Protein AF-A0A2M9P3Y7-F1 (afdb_monomer_lite)

pLDDT: mean 87.71, std 10.71, range [56.34, 96.88]

Structure (mmCIF, N/CA/C/O backbone):
data_AF-A0A2M9P3Y7-F1
#
_entry.id   AF-A0A2M9P3Y7-F1
#
loop_
_atom_site.group_PDB
_atom_site.id
_atom_site.type_symbol
_atom_site.label_atom_id
_atom_site.label_alt_id
_atom_site.label_comp_id
_atom_site.label_asym_id
_atom_site.label_entity_id
_atom_site.label_seq_id
_atom_site.pdbx_PDB_ins_code
_atom_site.Cartn_x
_atom_site.Cartn_y
_atom_site.Cartn_z
_atom_site.occupancy
_atom_site.B_iso_or_equiv
_atom_site.auth_seq_id
_atom_site.auth_comp_id
_atom_site.auth_asym_id
_atom_site.auth_atom_id
_atom_site.pdbx_PDB_model_num
ATOM 1 N N . GLU A 1 1 ? 19.703 1.115 -13.895 1.00 77.19 1 GLU A N 1
ATOM 2 C CA . GLU A 1 1 ? 19.343 1.922 -12.707 1.00 77.19 1 GLU A CA 1
ATOM 3 C C . GLU A 1 1 ? 18.728 1.090 -11.584 1.00 77.19 1 GLU A C 1
ATOM 5 O O . GLU A 1 1 ? 19.366 0.973 -10.547 1.00 77.19 1 GLU A O 1
ATOM 10 N N . MET A 1 2 ? 17.600 0.401 -11.804 1.00 82.56 2 MET A N 1
ATOM 11 C CA . MET A 1 2 ? 16.923 -0.419 -10.776 1.00 82.56 2 MET A CA 1
ATOM 12 C C . MET A 1 2 ? 17.853 -1.377 -10.004 1.00 82.56 2 MET A C 1
ATOM 14 O O . MET A 1 2 ? 17.843 -1.411 -8.780 1.00 82.56 2 MET A O 1
ATOM 18 N N . ARG A 1 3 ? 18.740 -2.107 -10.697 1.00 87.31 3 ARG A N 1
ATOM 19 C CA . ARG A 1 3 ? 19.709 -3.007 -10.038 1.00 87.31 3 ARG A CA 1
ATOM 20 C C . ARG A 1 3 ? 20.696 -2.278 -9.120 1.00 87.31 3 ARG A C 1
ATOM 22 O O . ARG A 1 3 ? 21.089 -2.828 -8.100 1.00 87.31 3 ARG A O 1
ATOM 29 N N . ALA A 1 4 ? 21.123 -1.071 -9.487 1.00 93.12 4 ALA A N 1
ATOM 30 C CA . ALA A 1 4 ? 22.021 -0.271 -8.656 1.00 93.12 4 ALA A CA 1
ATOM 31 C C . ALA A 1 4 ? 21.287 0.281 -7.428 1.00 93.12 4 ALA A C 1
ATOM 33 O O . ALA A 1 4 ? 21.818 0.202 -6.325 1.00 93.12 4 ALA A O 1
ATOM 34 N N . PHE A 1 5 ? 20.045 0.735 -7.608 1.00 91.75 5 PHE A N 1
ATOM 35 C CA . PHE A 1 5 ? 19.179 1.175 -6.517 1.00 91.75 5 PHE A CA 1
ATOM 36 C C . PHE A 1 5 ? 18.921 0.057 -5.500 1.00 91.75 5 PHE A C 1
ATOM 38 O O . PHE A 1 5 ? 19.164 0.243 -4.310 1.00 91.75 5 PHE A O 1
ATOM 45 N N . VAL A 1 6 ? 18.527 -1.133 -5.969 1.00 90.75 6 VAL A N 1
ATOM 46 C CA . VAL A 1 6 ? 18.299 -2.298 -5.100 1.00 90.75 6 VAL A CA 1
ATOM 47 C C . VAL A 1 6 ? 19.565 -2.653 -4.324 1.00 90.75 6 VAL A C 1
ATOM 49 O O . VAL A 1 6 ? 19.483 -2.862 -3.117 1.00 90.75 6 VAL A O 1
ATOM 52 N N . ARG A 1 7 ? 20.746 -2.661 -4.964 1.00 93.44 7 ARG A N 1
ATOM 53 C CA . ARG A 1 7 ? 22.017 -2.888 -4.251 1.00 93.44 7 ARG A CA 1
ATOM 54 C C . ARG A 1 7 ? 22.269 -1.838 -3.171 1.00 93.44 7 ARG A C 1
ATOM 56 O O . ARG A 1 7 ? 22.640 -2.205 -2.063 1.00 93.44 7 ARG A O 1
ATOM 63 N N . ASN A 1 8 ? 22.041 -0.562 -3.475 1.00 95.88 8 ASN A N 1
ATOM 64 C CA . ASN A 1 8 ? 22.232 0.521 -2.515 1.00 95.88 8 ASN A CA 1
ATOM 65 C C . ASN A 1 8 ? 21.290 0.386 -1.307 1.00 95.88 8 ASN A C 1
ATOM 67 O O . ASN A 1 8 ? 21.742 0.458 -0.169 1.00 95.88 8 ASN A O 1
ATOM 71 N N . MET A 1 9 ? 20.001 0.132 -1.541 1.00 94.25 9 MET A N 1
ATOM 72 C CA . MET A 1 9 ? 19.009 -0.082 -0.478 1.00 94.25 9 MET A CA 1
ATOM 73 C C . MET A 1 9 ? 19.331 -1.317 0.368 1.00 94.25 9 MET A C 1
ATOM 75 O O . MET A 1 9 ? 19.249 -1.275 1.589 1.00 94.25 9 MET A O 1
ATOM 79 N N . THR A 1 10 ? 19.761 -2.396 -0.285 1.00 92.94 10 THR A N 1
ATOM 80 C CA . THR A 1 10 ? 20.171 -3.641 0.374 1.00 92.94 10 THR A CA 1
ATOM 81 C C . THR A 1 10 ? 21.397 -3.438 1.262 1.00 92.94 10 THR A C 1
ATOM 83 O O . THR A 1 10 ? 21.485 -4.037 2.326 1.00 92.94 10 THR A O 1
ATOM 86 N N . HIS A 1 11 ? 22.347 -2.599 0.847 1.00 95.31 11 HIS A N 1
ATOM 87 C CA . HIS A 1 11 ? 23.545 -2.334 1.639 1.00 95.31 11 HIS A CA 1
ATOM 88 C C . HIS A 1 11 ? 23.277 -1.400 2.826 1.00 95.31 11 HIS A C 1
ATOM 90 O O . HIS A 1 11 ? 23.831 -1.608 3.899 1.00 95.31 11 HIS A O 1
ATOM 96 N N . ASN A 1 12 ? 22.416 -0.395 2.643 1.00 96.56 12 ASN A N 1
ATOM 97 C CA . ASN A 1 12 ? 22.209 0.671 3.628 1.00 96.56 12 ASN A CA 1
ATOM 98 C C . ASN A 1 12 ? 20.992 0.463 4.549 1.00 96.56 12 ASN A C 1
ATOM 100 O O . ASN A 1 12 ? 20.731 1.299 5.410 1.00 96.56 12 ASN A O 1
ATOM 104 N N . SER A 1 13 ? 20.217 -0.610 4.378 1.00 94.81 13 SER A N 1
ATOM 105 C CA . SER A 1 13 ? 19.064 -0.913 5.229 1.00 94.81 13 SER A CA 1
ATOM 106 C C . SER A 1 13 ? 18.967 -2.411 5.490 1.00 94.81 13 SER A C 1
ATOM 108 O O . SER A 1 13 ? 18.605 -3.193 4.610 1.00 94.81 13 SER A O 1
ATOM 110 N N . GLU A 1 14 ? 19.246 -2.808 6.732 1.00 93.25 14 GLU A N 1
ATOM 111 C CA . GLU A 1 14 ? 19.112 -4.198 7.177 1.00 93.25 14 GLU A CA 1
ATOM 112 C C . GLU A 1 14 ? 17.673 -4.702 7.007 1.00 93.25 14 GLU A C 1
ATOM 114 O O . GLU A 1 14 ? 17.453 -5.803 6.503 1.00 93.25 14 GLU A O 1
ATOM 119 N N . ALA A 1 15 ? 16.688 -3.857 7.333 1.00 89.88 15 ALA A N 1
ATOM 120 C CA . ALA A 1 15 ? 15.277 -4.157 7.124 1.00 89.88 15 ALA A CA 1
ATOM 121 C C . ALA A 1 15 ? 14.968 -4.399 5.638 1.00 89.88 15 ALA A C 1
ATOM 123 O O . ALA A 1 15 ? 14.355 -5.410 5.300 1.00 89.88 15 ALA A O 1
ATOM 124 N N . PHE A 1 16 ? 15.429 -3.522 4.737 1.00 90.81 16 PHE A N 1
ATOM 125 C CA . PHE A 1 16 ? 15.241 -3.734 3.300 1.00 90.81 16 PHE A CA 1
ATOM 126 C C . PHE A 1 16 ? 15.901 -5.040 2.847 1.00 90.81 16 PHE A C 1
ATOM 128 O O . PHE A 1 16 ? 15.265 -5.835 2.166 1.00 90.81 16 PHE A O 1
ATOM 135 N N . HIS A 1 17 ? 17.144 -5.304 3.257 1.00 90.81 17 HIS A N 1
ATOM 136 C CA . HIS A 1 17 ? 17.851 -6.545 2.932 1.00 90.81 17 HIS A CA 1
ATOM 137 C C . HIS A 1 17 ? 17.105 -7.798 3.418 1.00 90.81 17 HIS A C 1
ATOM 139 O O . HIS A 1 17 ? 17.052 -8.793 2.692 1.00 90.81 17 HIS A O 1
ATOM 145 N N . HIS A 1 18 ? 16.535 -7.758 4.625 1.00 88.75 18 HIS A N 1
ATOM 146 C CA . HIS A 1 18 ? 15.766 -8.861 5.196 1.00 88.75 18 HIS A CA 1
ATOM 147 C C . HIS A 1 18 ? 14.491 -9.134 4.387 1.00 88.75 18 HIS A C 1
ATOM 149 O O . HIS A 1 18 ? 14.305 -10.244 3.889 1.00 88.75 18 HIS A O 1
ATOM 155 N N . TRP A 1 19 ? 13.646 -8.117 4.199 1.00 86.25 19 TRP A N 1
ATOM 156 C CA . TRP A 1 19 ? 12.331 -8.278 3.568 1.00 86.25 19 TRP A CA 1
ATOM 157 C C . TRP A 1 19 ? 12.405 -8.437 2.043 1.00 86.25 19 TRP A C 1
ATOM 159 O O . TRP A 1 19 ? 11.616 -9.180 1.463 1.00 86.25 19 TRP A O 1
ATOM 169 N N . TRP A 1 20 ? 13.377 -7.810 1.370 1.00 84.81 20 TRP A N 1
ATOM 170 C CA . TRP A 1 20 ? 13.534 -7.905 -0.089 1.00 84.81 20 TRP A CA 1
ATOM 171 C C . TRP A 1 20 ? 13.814 -9.338 -0.560 1.00 84.81 20 TRP A C 1
ATOM 173 O O . TRP A 1 20 ? 13.304 -9.764 -1.595 1.00 84.81 20 TRP A O 1
ATOM 183 N N . LYS A 1 21 ? 14.583 -10.113 0.218 1.00 82.31 21 LYS A N 1
ATOM 184 C CA . LYS A 1 21 ? 14.906 -11.517 -0.096 1.00 82.31 21 LYS A CA 1
ATOM 185 C C . LYS A 1 21 ? 13.717 -12.463 0.027 1.00 82.31 21 LYS A C 1
ATOM 187 O O . LYS A 1 21 ? 13.776 -13.561 -0.517 1.00 82.31 21 LYS A O 1
ATOM 192 N N . GLN A 1 22 ? 12.674 -12.058 0.746 1.00 82.88 22 GLN A N 1
ATOM 193 C CA . GLN A 1 22 ? 11.516 -12.908 0.989 1.00 82.88 22 GLN A CA 1
ATOM 194 C C . GLN A 1 22 ? 10.537 -12.922 -0.191 1.00 82.88 22 GLN A C 1
ATOM 196 O O . GLN A 1 22 ? 9.670 -13.779 -0.201 1.00 82.88 22 GLN A O 1
ATOM 201 N N . HIS A 1 23 ? 10.688 -12.039 -1.196 1.00 58.53 23 HIS A N 1
ATOM 202 C CA . HIS A 1 23 ? 9.909 -11.998 -2.453 1.00 58.53 23 HIS A CA 1
ATOM 203 C C . HIS A 1 23 ? 8.374 -12.156 -2.325 1.00 58.53 23 HIS A C 1
ATOM 205 O O . HIS A 1 23 ? 7.686 -12.303 -3.331 1.00 58.53 23 HIS A O 1
ATOM 211 N N . ASP A 1 24 ? 7.810 -12.001 -1.130 1.00 58.03 24 ASP A N 1
ATOM 212 C CA . ASP A 1 24 ? 6.377 -12.127 -0.850 1.00 58.03 24 ASP A CA 1
ATOM 213 C C . ASP A 1 24 ? 5.597 -10.844 -1.175 1.00 58.03 24 ASP A C 1
ATOM 215 O O . ASP A 1 24 ? 4.557 -10.540 -0.584 1.00 58.03 24 ASP A O 1
ATOM 219 N N . VAL A 1 25 ? 6.067 -10.065 -2.155 1.00 57.75 25 VAL A N 1
ATOM 220 C CA . VAL A 1 25 ? 5.282 -8.953 -2.704 1.00 57.75 25 VAL A CA 1
ATOM 221 C C . VAL A 1 25 ? 4.238 -9.543 -3.647 1.00 57.75 25 VAL A C 1
ATOM 223 O O . VAL A 1 25 ? 4.328 -9.448 -4.870 1.00 57.75 25 VAL A O 1
ATOM 226 N N . LEU A 1 26 ? 3.232 -10.190 -3.061 1.00 62.62 26 LEU A N 1
ATOM 227 C CA . LEU A 1 26 ? 2.039 -10.594 -3.784 1.00 62.62 26 LEU A CA 1
ATOM 228 C C . LEU A 1 26 ? 1.335 -9.327 -4.262 1.00 62.62 26 LEU A C 1
ATOM 230 O O . LEU A 1 26 ? 0.968 -8.457 -3.464 1.00 62.62 26 LEU A O 1
ATOM 234 N N . ALA A 1 27 ? 1.145 -9.220 -5.575 1.00 56.34 27 ALA A N 1
ATOM 235 C CA . ALA A 1 27 ? 0.348 -8.155 -6.153 1.00 56.34 27 ALA A CA 1
ATOM 236 C C . ALA A 1 27 ? -1.076 -8.253 -5.589 1.00 56.34 27 ALA A C 1
ATOM 238 O O . ALA A 1 27 ? -1.837 -9.161 -5.912 1.00 56.34 27 ALA A O 1
ATOM 239 N N . ARG A 1 28 ? -1.431 -7.317 -4.709 1.00 62.31 28 ARG A N 1
ATOM 240 C CA . ARG A 1 28 ? -2.810 -7.093 -4.277 1.00 62.31 28 ARG A CA 1
ATOM 241 C C . ARG A 1 28 ? -3.280 -5.797 -4.905 1.00 62.31 28 ARG A C 1
ATOM 243 O O . ARG A 1 28 ? -2.921 -4.711 -4.447 1.00 62.31 28 ARG A O 1
ATOM 250 N N . GLU A 1 29 ? -4.071 -5.910 -5.96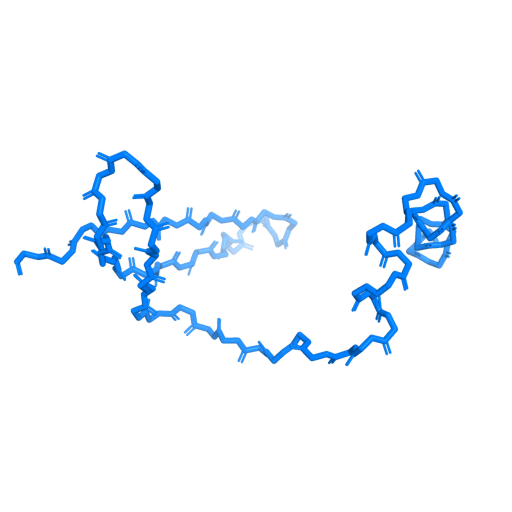3 1.00 62.88 29 GLU A N 1
ATOM 251 C CA . GLU A 1 29 ? -4.725 -4.746 -6.547 1.00 62.88 29 GLU A CA 1
ATOM 252 C C . GLU A 1 29 ? -5.867 -4.286 -5.644 1.00 62.88 29 GLU A C 1
ATOM 254 O O . GLU A 1 29 ? -6.869 -4.978 -5.488 1.00 62.88 29 GLU A O 1
ATOM 259 N N . GLY A 1 30 ? -5.697 -3.113 -5.027 1.00 72.50 30 GLY A N 1
ATOM 260 C CA . GLY A 1 30 ? -6.755 -2.441 -4.271 1.00 72.50 30 GLY A CA 1
ATOM 261 C C . GLY A 1 30 ? -7.434 -3.319 -3.214 1.00 72.50 30 GLY A C 1
ATOM 262 O O . GLY A 1 30 ? -6.822 -4.226 -2.638 1.00 72.50 30 GLY A O 1
ATOM 263 N N . GLY A 1 31 ? -8.697 -3.009 -2.931 1.00 87.06 31 GLY A N 1
ATOM 264 C CA . GLY A 1 31 ? -9.537 -3.766 -2.004 1.00 87.06 31 GLY A CA 1
ATOM 265 C C . GLY A 1 31 ? -9.376 -3.336 -0.550 1.00 87.06 31 GLY A C 1
ATOM 266 O O . GLY A 1 31 ? -8.808 -2.288 -0.251 1.00 87.06 31 GLY A O 1
ATOM 267 N N . GLU A 1 32 ? -9.916 -4.127 0.368 1.00 92.56 32 GLU A N 1
ATOM 268 C CA . GLU A 1 32 ? -9.876 -3.793 1.786 1.00 92.56 32 GLU A CA 1
ATOM 269 C C . GLU A 1 32 ? -8.453 -3.864 2.366 1.00 92.56 32 GLU A C 1
ATOM 271 O O . GLU A 1 32 ? -7.636 -4.714 1.997 1.00 92.56 32 GLU A O 1
ATOM 276 N N . ARG A 1 33 ? -8.151 -2.938 3.274 1.00 92.31 33 ARG A N 1
ATOM 277 C CA . ARG A 1 33 ? -6.940 -2.887 4.084 1.00 92.31 33 ARG A CA 1
ATOM 278 C C . ARG A 1 33 ? -7.341 -2.746 5.540 1.00 92.31 33 ARG A C 1
ATOM 280 O O . ARG A 1 33 ? -7.985 -1.763 5.901 1.00 92.31 33 ARG A O 1
ATOM 287 N N . ALA A 1 34 ? -6.937 -3.721 6.339 1.00 92.69 34 ALA A N 1
ATOM 288 C CA . ALA A 1 34 ? -7.032 -3.671 7.785 1.00 92.69 34 ALA A CA 1
ATOM 289 C C . ALA A 1 34 ? -5.659 -3.315 8.363 1.00 92.69 34 ALA A C 1
ATOM 291 O O . ALA A 1 34 ? -4.634 -3.835 7.912 1.00 92.69 34 ALA A O 1
ATOM 292 N N . PHE A 1 35 ? -5.648 -2.425 9.348 1.00 92.94 35 PHE A N 1
ATOM 293 C CA . PHE A 1 35 ? -4.453 -1.990 10.057 1.00 92.94 35 PHE A CA 1
ATOM 294 C C . PHE A 1 35 ? -4.706 -2.050 11.557 1.00 92.94 35 PHE A C 1
ATOM 296 O O . PHE A 1 35 ? -5.752 -1.613 12.027 1.00 92.94 35 PHE A O 1
ATOM 303 N N . THR A 1 36 ? -3.715 -2.506 12.316 1.00 95.19 36 THR A N 1
ATOM 304 C CA . THR A 1 36 ? -3.716 -2.384 13.777 1.00 95.19 36 THR A CA 1
ATOM 305 C C . THR A 1 36 ? -2.935 -1.131 14.151 1.00 95.19 36 THR A C 1
ATOM 307 O O . THR A 1 36 ? -1.712 -1.163 14.292 1.00 95.19 36 THR A O 1
ATOM 310 N N . HIS A 1 37 ? -3.623 0.003 14.249 1.00 94.81 37 HIS A N 1
ATOM 311 C CA . HIS A 1 37 ? -3.000 1.276 14.582 1.00 94.81 37 HIS A CA 1
ATOM 312 C C . HIS A 1 37 ? -2.764 1.379 16.091 1.00 94.81 37 HIS A C 1
ATOM 314 O O . HIS A 1 37 ? -3.700 1.277 16.883 1.00 94.81 37 HIS A O 1
ATOM 320 N N . GLY A 1 38 ? -1.524 1.661 16.498 1.00 95.56 38 GLY A N 1
ATOM 321 C CA . GLY A 1 38 ? -1.127 1.644 17.912 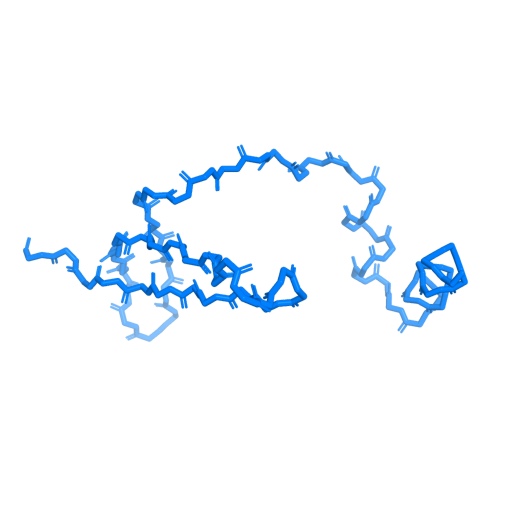1.00 95.56 38 GLY A CA 1
ATOM 322 C C . GLY A 1 38 ? -1.911 2.594 18.828 1.00 95.56 38 GLY A C 1
ATOM 323 O O . GLY A 1 38 ? -1.965 2.362 20.028 1.00 95.56 38 GLY A O 1
ATOM 324 N N . GLN A 1 39 ? -2.539 3.639 18.280 1.00 96.88 39 GLN A N 1
ATOM 325 C CA . GLN A 1 39 ? -3.351 4.596 19.050 1.00 96.88 39 GLN A CA 1
ATOM 326 C C . GLN A 1 39 ? -4.849 4.547 18.730 1.00 96.88 39 GLN A C 1
ATOM 328 O O . GLN A 1 39 ? -5.655 4.996 19.533 1.00 96.88 39 GLN A O 1
ATOM 333 N N . GLN A 1 40 ? -5.224 4.054 17.548 1.00 94.75 40 GLN A N 1
ATOM 334 C CA . GLN A 1 40 ? -6.609 4.126 17.052 1.00 94.75 40 GLN A CA 1
ATOM 335 C C . GLN A 1 40 ? -7.279 2.748 17.019 1.00 94.75 40 GLN A C 1
ATOM 337 O O . GLN A 1 40 ? -8.456 2.650 16.693 1.00 94.75 40 GLN A O 1
ATOM 342 N N . GLY A 1 41 ? -6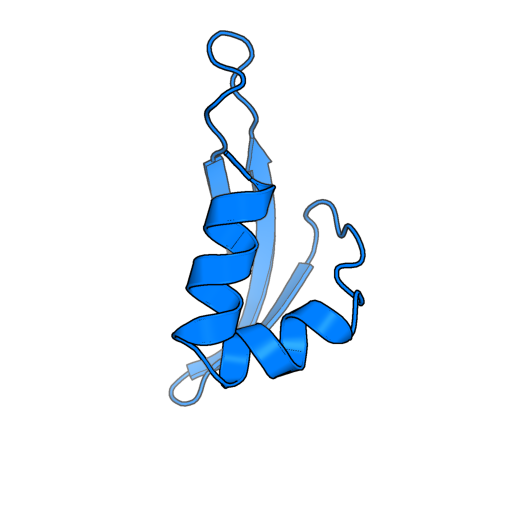.545 1.691 17.379 1.00 94.94 41 GLY A N 1
ATOM 343 C CA . GLY A 1 41 ? -7.033 0.325 17.309 1.00 94.94 41 GLY A CA 1
ATOM 344 C C . GLY A 1 41 ? -7.127 -0.162 15.868 1.00 94.94 41 GLY A C 1
ATOM 345 O O . GLY A 1 41 ? -6.307 0.187 15.017 1.00 94.94 41 GLY A O 1
ATOM 346 N N . GLU A 1 42 ? -8.107 -1.015 15.605 1.00 96.06 42 GLU A N 1
ATOM 347 C CA . GLU A 1 42 ? -8.330 -1.558 14.273 1.00 96.06 42 GLU A CA 1
ATOM 348 C C . GLU A 1 42 ? -8.907 -0.489 13.336 1.00 96.06 42 GLU A C 1
ATOM 350 O O . GLU A 1 42 ? -9.950 0.104 13.605 1.00 96.06 42 GLU A O 1
ATOM 355 N N . LEU A 1 43 ? -8.230 -0.264 12.213 1.00 95.62 43 LEU A N 1
ATOM 356 C CA . LEU A 1 43 ? -8.680 0.619 11.147 1.00 95.62 43 LEU A CA 1
ATOM 357 C C . LEU A 1 43 ? -8.923 -0.186 9.881 1.00 95.62 43 LEU A C 1
ATOM 359 O O . LEU A 1 43 ? -8.078 -0.991 9.482 1.00 95.62 43 LEU A O 1
ATOM 363 N N . ARG A 1 44 ? -10.040 0.080 9.204 1.00 95.81 44 ARG A N 1
ATOM 364 C CA . ARG A 1 44 ? -10.390 -0.579 7.946 1.00 95.81 44 ARG A CA 1
ATOM 365 C C . ARG A 1 44 ? -10.671 0.448 6.860 1.00 95.81 44 ARG A C 1
ATOM 367 O O . ARG A 1 44 ? -11.464 1.372 7.035 1.00 95.81 44 ARG A O 1
ATOM 374 N N . TYR A 1 45 ? -10.032 0.252 5.716 1.00 95.62 45 TYR A N 1
ATOM 375 C CA . TYR A 1 45 ? -10.150 1.123 4.554 1.00 95.62 45 TYR A CA 1
ATOM 376 C C . TYR A 1 45 ? -10.350 0.310 3.286 1.00 95.62 45 TYR A C 1
ATOM 378 O O . TYR A 1 45 ? -9.884 -0.819 3.171 1.00 95.62 45 TYR A O 1
ATOM 386 N N . ARG A 1 46 ? -10.957 0.921 2.276 1.00 94.12 46 ARG A N 1
ATOM 387 C 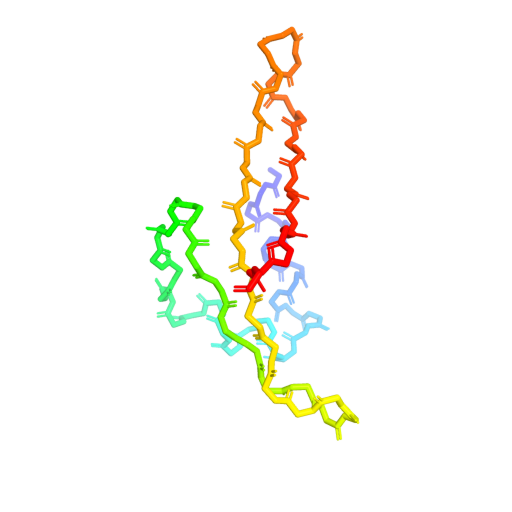CA . ARG A 1 46 ? -10.895 0.470 0.891 1.00 94.12 46 ARG A CA 1
ATOM 388 C C . ARG A 1 46 ? -9.782 1.214 0.167 1.00 94.12 46 ARG A C 1
ATOM 390 O O . ARG A 1 46 ? -9.819 2.437 0.057 1.00 94.12 46 ARG A O 1
ATOM 397 N N . GLN A 1 47 ? -8.805 0.477 -0.345 1.00 94.00 47 GLN A N 1
ATOM 398 C CA . GLN A 1 47 ? -7.748 1.025 -1.178 1.00 94.00 47 GLN A CA 1
ATOM 399 C C . GLN A 1 47 ? -8.220 1.143 -2.627 1.00 94.00 47 GLN A C 1
ATOM 401 O O . GLN A 1 47 ? -8.630 0.156 -3.243 1.00 94.00 47 GLN A O 1
ATOM 406 N N . LEU A 1 48 ? -8.081 2.342 -3.184 1.00 91.38 48 LEU A N 1
ATOM 407 C CA . LEU A 1 48 ? -8.246 2.620 -4.606 1.00 91.38 48 LEU A CA 1
ATOM 408 C C . LEU A 1 48 ? -6.897 3.010 -5.207 1.00 91.38 48 LEU A C 1
ATOM 410 O O . LEU A 1 48 ? -6.041 3.596 -4.540 1.00 91.38 48 LEU A O 1
ATOM 414 N N . THR A 1 49 ? -6.680 2.653 -6.467 1.00 91.12 49 THR A N 1
ATOM 415 C CA . THR A 1 49 ? -5.452 2.977 -7.191 1.00 91.12 49 THR A CA 1
ATOM 416 C C . THR A 1 49 ? -5.803 3.500 -8.571 1.00 91.12 49 THR A C 1
ATOM 418 O O . THR A 1 49 ? -6.497 2.829 -9.326 1.00 91.12 49 THR A O 1
ATOM 421 N N . PHE A 1 50 ? -5.295 4.686 -8.888 1.00 89.81 50 PHE A N 1
ATOM 422 C CA . PHE A 1 50 ? -5.479 5.346 -10.172 1.00 89.81 50 PHE A CA 1
ATOM 423 C C . PHE A 1 50 ? -4.126 5.495 -10.859 1.00 89.81 50 PHE A C 1
ATOM 425 O O . PHE A 1 50 ? -3.160 5.966 -10.253 1.00 89.81 50 PHE A O 1
ATOM 432 N N . HIS A 1 51 ? -4.077 5.113 -12.130 1.00 90.75 51 HIS A N 1
ATOM 433 C CA . HIS A 1 51 ? -2.938 5.336 -13.011 1.00 90.75 51 HIS A CA 1
ATOM 434 C C . HIS A 1 51 ? -3.389 6.329 -14.091 1.00 90.75 51 HIS A C 1
ATOM 436 O O . HIS A 1 51 ? -4.220 5.959 -14.925 1.00 90.75 51 HIS A O 1
ATOM 442 N N . PRO A 1 52 ? -2.933 7.595 -14.056 1.00 90.12 52 PRO A N 1
ATOM 443 C CA . PRO A 1 52 ? -3.263 8.567 -15.089 1.00 90.12 52 PRO A CA 1
ATOM 444 C C . PRO A 1 52 ? -2.764 8.090 -16.453 1.00 90.12 52 PRO A C 1
ATOM 446 O O . PRO A 1 52 ? -1.592 7.754 -16.606 1.00 90.12 52 PRO A O 1
ATOM 449 N N . VAL A 1 53 ? -3.642 8.095 -17.456 1.00 89.50 53 VAL A N 1
ATOM 450 C CA . VAL A 1 53 ? -3.294 7.647 -18.817 1.00 89.50 53 VAL A CA 1
ATOM 451 C C . VAL A 1 53 ? -2.221 8.545 -19.437 1.00 89.50 53 VAL A C 1
ATOM 453 O O . VAL A 1 53 ? -1.298 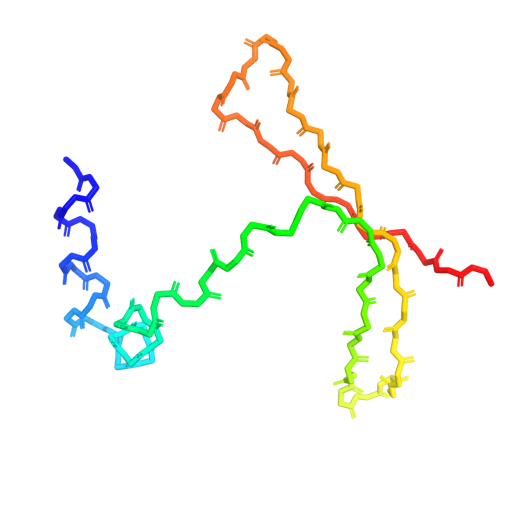8.061 -20.081 1.00 89.50 53 VAL A O 1
ATOM 456 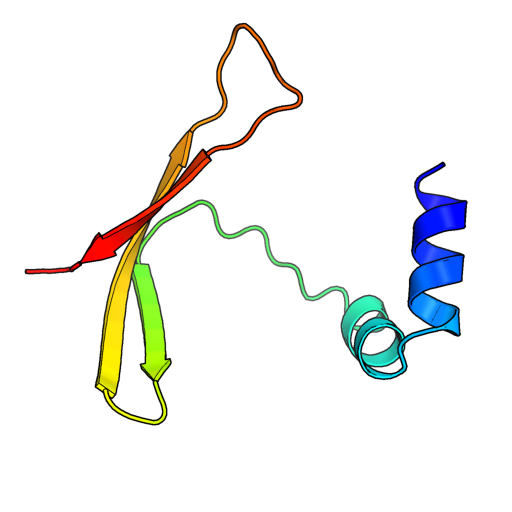N N . GLU A 1 54 ? -2.309 9.852 -19.195 1.00 90.50 54 GLU A N 1
ATOM 457 C CA . GLU A 1 54 ? -1.406 10.858 -19.768 1.00 90.50 54 GLU A CA 1
ATOM 458 C C . GLU A 1 54 ? 0.002 10.836 -19.153 1.00 90.50 54 GLU A C 1
ATOM 460 O O . GLU A 1 54 ? 0.941 11.374 -19.735 1.00 90.50 54 GLU A O 1
ATOM 465 N N . ASN A 1 55 ? 0.176 10.205 -17.987 1.00 88.81 55 ASN A N 1
ATOM 466 C CA . ASN A 1 55 ? 1.474 10.084 -17.335 1.00 88.81 55 ASN A CA 1
ATOM 467 C C . ASN A 1 55 ? 1.600 8.744 -16.602 1.00 88.81 55 ASN A C 1
ATOM 469 O O . ASN A 1 55 ? 1.344 8.641 -15.401 1.00 88.81 55 ASN A O 1
ATOM 473 N N . GLY A 1 56 ? 2.070 7.729 -17.330 1.00 84.19 56 GLY A N 1
ATOM 474 C CA . GLY A 1 56 ? 2.279 6.377 -16.802 1.00 84.19 56 GLY A CA 1
ATOM 475 C C . GLY A 1 56 ? 3.363 6.260 -15.722 1.00 84.19 56 GLY A C 1
ATOM 476 O O . GLY A 1 56 ? 3.499 5.199 -15.118 1.00 84.19 56 GLY A O 1
ATOM 477 N N . GLY A 1 57 ? 4.128 7.326 -15.458 1.00 89.62 57 GLY A N 1
ATOM 478 C CA . GLY A 1 57 ? 5.063 7.386 -14.333 1.00 89.62 57 GLY A CA 1
ATOM 479 C C . GLY A 1 57 ? 4.395 7.728 -12.999 1.00 89.62 57 GLY A C 1
ATOM 480 O O . GLY A 1 57 ? 5.024 7.585 -11.950 1.00 89.62 57 GLY A O 1
ATOM 481 N N . LEU A 1 58 ? 3.136 8.177 -13.017 1.00 90.31 58 LEU A N 1
ATOM 482 C CA . LEU A 1 58 ? 2.400 8.574 -11.823 1.00 90.31 58 LEU A CA 1
ATOM 483 C C . LEU A 1 58 ? 1.392 7.506 -11.397 1.00 90.31 58 LEU A C 1
ATOM 485 O O . LEU A 1 58 ? 0.759 6.827 -12.204 1.00 90.31 58 LEU A O 1
ATOM 489 N N . LYS A 1 59 ? 1.213 7.395 -10.083 1.00 91.38 59 LYS A N 1
ATOM 490 C CA . LYS A 1 59 ? 0.237 6.512 -9.451 1.00 91.38 59 LYS A CA 1
ATOM 491 C C . LYS A 1 59 ? -0.341 7.207 -8.227 1.00 91.38 59 LYS A C 1
ATOM 493 O O . LYS A 1 59 ? 0.409 7.600 -7.337 1.00 91.38 59 LYS A O 1
ATOM 498 N N . LEU A 1 60 ? -1.665 7.321 -8.164 1.00 92.00 60 LEU A N 1
ATOM 499 C CA . LEU A 1 60 ? -2.379 7.813 -6.988 1.00 92.00 60 LEU A CA 1
ATOM 500 C C . LEU A 1 60 ? -2.980 6.630 -6.231 1.00 92.00 60 LEU A C 1
ATOM 502 O O . LEU A 1 60 ? -3.752 5.851 -6.790 1.00 92.00 60 LEU A O 1
ATOM 506 N N . VAL A 1 61 ? -2.642 6.508 -4.949 1.00 92.44 61 VAL A N 1
ATOM 507 C CA . VAL A 1 61 ? -3.209 5.503 -4.044 1.00 92.44 61 VAL A CA 1
ATOM 508 C C . VAL A 1 61 ? -4.001 6.223 -2.962 1.00 92.44 61 VAL A C 1
ATOM 510 O O . VAL A 1 61 ? -3.477 7.125 -2.317 1.00 92.44 61 VAL A O 1
ATOM 513 N N . MET A 1 62 ? -5.257 5.827 -2.763 1.00 93.75 62 MET A N 1
ATOM 514 C CA . MET A 1 62 ? -6.147 6.407 -1.752 1.00 93.75 62 MET A CA 1
ATOM 515 C C . MET A 1 62 ? -6.682 5.321 -0.823 1.00 93.75 62 MET A C 1
ATOM 517 O O . MET A 1 62 ? -6.990 4.221 -1.282 1.00 93.75 62 MET A O 1
ATOM 521 N N . LEU A 1 63 ? -6.820 5.645 0.464 1.00 95.19 63 LEU A N 1
ATOM 522 C CA . LEU A 1 63 ? -7.473 4.815 1.478 1.00 95.19 63 LEU A CA 1
ATOM 523 C C . LEU A 1 63 ? -8.778 5.493 1.901 1.00 95.19 63 LEU A C 1
ATOM 525 O O . LEU A 1 63 ? -8.756 6.555 2.516 1.00 95.19 63 LEU A O 1
ATOM 529 N N . ILE A 1 64 ? -9.911 4.887 1.552 1.00 95.69 64 ILE A N 1
ATOM 530 C CA . ILE A 1 64 ? -11.247 5.411 1.856 1.00 95.69 64 ILE A CA 1
ATOM 531 C C . ILE A 1 64 ? -11.806 4.649 3.062 1.00 95.69 64 ILE A C 1
ATOM 533 O O . ILE A 1 64 ? -11.837 3.420 2.994 1.00 95.69 64 ILE A O 1
ATOM 537 N N . PRO A 1 65 ? -12.218 5.305 4.162 1.00 95.38 65 PRO A N 1
ATOM 538 C CA . PRO A 1 65 ? -12.781 4.612 5.322 1.00 95.38 65 PRO A CA 1
ATOM 539 C C . PRO A 1 65 ? -13.957 3.712 4.933 1.00 95.38 65 PRO A C 1
ATOM 541 O O . PRO A 1 65 ? -14.762 4.077 4.073 1.00 95.38 65 PRO A O 1
ATOM 544 N N . LEU A 1 66 ? -14.056 2.537 5.556 1.00 90.94 66 LEU A N 1
ATOM 545 C CA . LEU A 1 66 ? -15.288 1.751 5.492 1.00 90.94 66 LEU A CA 1
ATOM 546 C C . LEU A 1 66 ? -16.298 2.362 6.475 1.00 90.94 66 LEU A C 1
ATOM 548 O O . LEU A 1 66 ? -15.951 2.582 7.632 1.00 90.94 66 LEU A O 1
ATOM 552 N N . THR A 1 67 ? -17.503 2.677 5.991 1.00 76.06 67 THR A N 1
ATOM 553 C CA . THR A 1 67 ? -18.657 3.090 6.815 1.00 76.06 67 THR A CA 1
ATOM 554 C C . THR A 1 67 ? -19.079 2.009 7.788 1.00 76.06 67 THR A C 1
ATOM 556 O O . THR A 1 67 ? -19.075 0.833 7.351 1.00 76.06 67 THR A O 1
#

Foldseek 3Di:
DVVVVLVVCLVPDVVSVVVVVVPPPDDDAWAKDWDQDPPPGIFIWTWHKDQDPVDNVDIDIDTHGDD

Radius of gyration: 16.02 Å; chains: 1; bounding box: 42×24×39 Å

Secondary structure (DSSP, 8-state):
-HHHHHHHHHHH-HHHHHHHTT-------SEEEEEEETTTEEEEEEEEEE--TT-TT--EEEEEEP-

Sequence (67 aa):
EMRAFVRNMTHNSEAFHHWWKQHDVLAREGGERAFTHGQQGELRYRQLTFHPVENGGLKLVMLIPLT